Protein AF-A0A973FYK4-F1 (afdb_monomer_lite)

Sequence (70 aa):
LAADYIEQGIISGGMIPKVLSAFKTLDCGVGKVHLIDGKATHSLLLEIFTHEGVGTQFIAEEESGQTINN

pLDDT: mean 87.96, std 13.22, range [48.25, 96.88]

Radius of gyration: 15.29 Å; chains: 1; bounding box: 38×41×30 Å

Secondary structure (DSSP, 8-state):
-HHHHHHTTSS-TTHHHHHHHHHHHHHTT-SEEEEE-TTSTTHHHHHHH-SS-SEEEEEPPP--------

Structure (mmCIF, N/CA/C/O backbone):
data_AF-A0A973FYK4-F1
#
_entry.id   AF-A0A973FYK4-F1
#
loop_
_atom_site.group_PDB
_atom_site.id
_atom_site.type_symbol
_atom_site.label_atom_id
_atom_site.label_alt_id
_atom_site.label_comp_id
_atom_site.label_asym_id
_atom_site.label_entity_id
_atom_site.label_seq_id
_atom_site.pdbx_PDB_ins_code
_atom_site.Cartn_x
_atom_site.Cartn_y
_atom_site.Cartn_z
_atom_site.occupancy
_atom_site.B_iso_or_equiv
_atom_site.auth_seq_id
_atom_site.auth_comp_id
_atom_site.auth_asym_id
_atom_site.auth_atom_id
_atom_site.pdbx_PDB_model_num
ATOM 1 N N . LEU A 1 1 ? -15.774 0.725 -2.029 1.00 76.88 1 LEU A N 1
ATOM 2 C CA . LEU A 1 1 ? -14.626 0.965 -2.939 1.00 76.88 1 LEU A CA 1
ATOM 3 C C . LEU A 1 1 ? -13.644 -0.206 -2.982 1.00 76.88 1 LEU A C 1
ATOM 5 O O . LEU A 1 1 ? -13.630 -0.914 -3.977 1.00 76.88 1 LEU A O 1
ATOM 9 N N . ALA A 1 2 ? -12.831 -0.464 -1.946 1.00 83.06 2 ALA A N 1
ATOM 10 C CA . ALA A 1 2 ? -11.864 -1.574 -2.013 1.00 83.06 2 ALA A CA 1
ATOM 11 C C . ALA A 1 2 ? -12.522 -2.966 -2.017 1.00 83.06 2 ALA A C 1
ATOM 13 O O . ALA A 1 2 ? -12.046 -3.853 -2.719 1.00 83.06 2 ALA A O 1
ATOM 14 N N . ALA A 1 3 ? -13.626 -3.144 -1.281 1.00 86.44 3 ALA A N 1
ATOM 15 C CA . ALA A 1 3 ? -14.449 -4.354 -1.357 1.00 86.44 3 ALA A CA 1
ATOM 16 C C . ALA A 1 3 ? -14.988 -4.565 -2.782 1.00 86.44 3 ALA A C 1
ATOM 18 O O . ALA A 1 3 ? -14.779 -5.625 -3.359 1.00 86.44 3 ALA A O 1
ATOM 19 N N . ASP A 1 4 ? -15.542 -3.516 -3.393 1.00 94.44 4 ASP A N 1
ATOM 20 C CA . ASP A 1 4 ? -16.039 -3.543 -4.774 1.00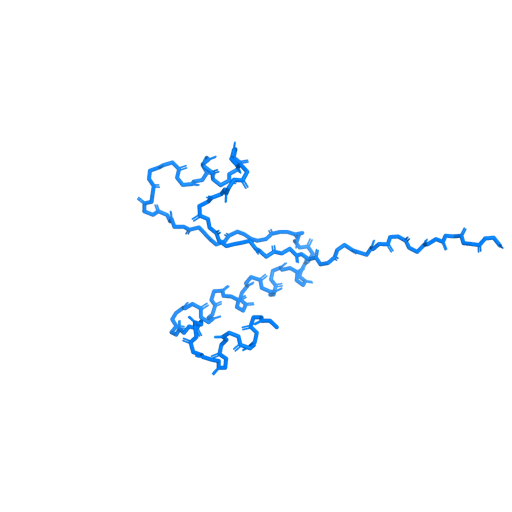 94.44 4 ASP A CA 1
ATOM 21 C C . ASP A 1 4 ? -14.939 -3.944 -5.774 1.00 94.44 4 ASP A C 1
ATOM 23 O O . ASP A 1 4 ? -15.185 -4.720 -6.690 1.00 94.44 4 ASP A O 1
ATOM 27 N N . TYR A 1 5 ? -13.697 -3.478 -5.591 1.00 94.81 5 TYR A N 1
ATOM 28 C CA . TYR A 1 5 ? -12.563 -3.882 -6.436 1.00 94.81 5 TYR A CA 1
ATOM 29 C C . TYR A 1 5 ? -12.124 -5.337 -6.219 1.00 94.81 5 TYR A C 1
ATOM 31 O O . T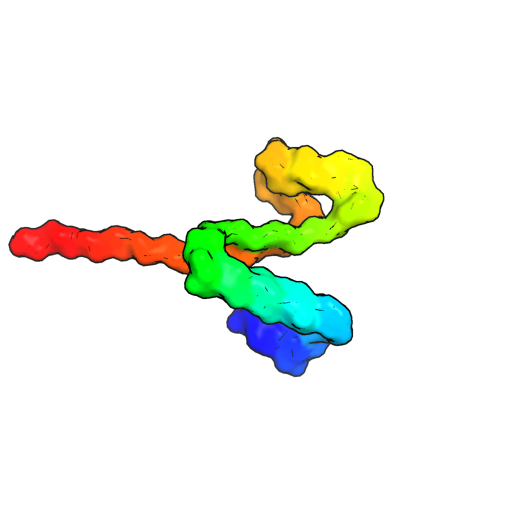YR A 1 5 ? -11.589 -5.949 -7.146 1.00 94.81 5 TYR A O 1
ATOM 39 N N . ILE A 1 6 ? -12.345 -5.906 -5.032 1.00 94.06 6 ILE A N 1
ATOM 40 C CA . ILE A 1 6 ? -12.148 -7.342 -4.783 1.00 94.06 6 ILE A CA 1
ATOM 41 C C . ILE A 1 6 ? -13.256 -8.140 -5.479 1.00 94.06 6 ILE A C 1
ATOM 43 O O . ILE A 1 6 ? -12.962 -9.109 -6.175 1.00 94.06 6 ILE A O 1
ATOM 47 N N . GLU A 1 7 ? -14.513 -7.711 -5.352 1.00 95.31 7 GLU A N 1
ATOM 48 C CA . GLU A 1 7 ? -15.667 -8.354 -5.995 1.00 95.31 7 GLU A CA 1
ATOM 49 C C . GLU A 1 7 ? -15.571 -8.326 -7.526 1.00 95.31 7 GLU A C 1
ATOM 51 O O . GLU A 1 7 ? -15.860 -9.321 -8.188 1.00 95.31 7 GLU A O 1
ATOM 56 N N . GLN A 1 8 ? -15.090 -7.219 -8.096 1.00 96.88 8 GLN A N 1
ATOM 57 C CA . GLN A 1 8 ? -14.829 -7.076 -9.533 1.00 96.88 8 GLN A CA 1
ATOM 58 C C . GLN A 1 8 ? -13.580 -7.846 -10.004 1.00 96.88 8 GLN A C 1
ATOM 60 O O . GLN A 1 8 ? -13.302 -7.888 -11.202 1.00 96.88 8 GLN A O 1
ATOM 65 N N . GLY A 1 9 ? -12.802 -8.436 -9.090 1.00 94.31 9 GLY A N 1
ATOM 66 C CA . GLY A 1 9 ? -11.57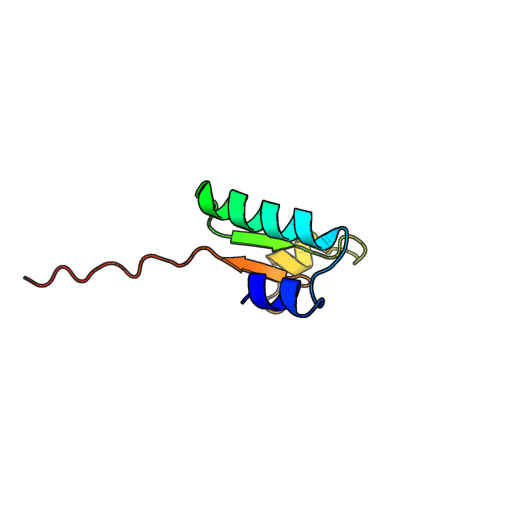8 -9.180 -9.401 1.00 94.31 9 GLY A CA 1
ATOM 67 C C . GLY A 1 9 ? -10.359 -8.318 -9.753 1.00 94.31 9 GLY A C 1
ATOM 68 O O . GLY A 1 9 ? -9.312 -8.867 -10.100 1.00 94.31 9 GLY A O 1
ATOM 69 N N . ILE A 1 10 ? -10.458 -6.989 -9.636 1.00 96.12 10 ILE A N 1
ATOM 70 C CA . ILE A 1 10 ? -9.350 -6.041 -9.852 1.00 96.12 10 ILE A CA 1
ATOM 71 C C . ILE A 1 10 ? -8.263 -6.261 -8.793 1.00 96.12 10 ILE A C 1
ATOM 73 O O . ILE A 1 1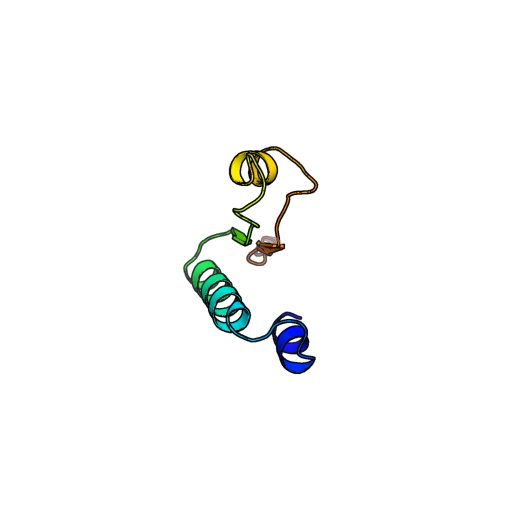0 ? -7.077 -6.349 -9.109 1.00 96.12 10 ILE A O 1
ATOM 77 N N . ILE A 1 11 ? -8.670 -6.399 -7.528 1.00 96.38 11 ILE A N 1
ATOM 78 C CA . ILE A 1 11 ? -7.792 -6.802 -6.427 1.00 96.38 11 ILE A CA 1
ATOM 79 C C . ILE A 1 11 ? -7.934 -8.311 -6.249 1.00 96.38 11 ILE A C 1
ATOM 81 O O . ILE A 1 11 ? -8.974 -8.804 -5.822 1.00 96.38 11 ILE A O 1
ATOM 85 N N . SER A 1 12 ? -6.872 -9.055 -6.548 1.00 96.56 12 SER A N 1
ATOM 86 C CA . SER A 1 12 ? -6.907 -10.518 -6.531 1.00 96.56 12 SER A CA 1
ATOM 87 C C . SER A 1 12 ? -5.623 -11.148 -5.983 1.00 96.56 12 SER A C 1
ATOM 89 O O . SER A 1 12 ? -4.600 -10.489 -5.761 1.00 96.56 12 SER A O 1
ATOM 91 N N . GLY A 1 13 ? -5.694 -12.453 -5.697 1.00 96.88 13 GLY A N 1
ATOM 92 C CA . GLY A 1 13 ? -4.564 -13.256 -5.231 1.00 96.88 13 GLY A CA 1
ATOM 93 C C . GLY A 1 13 ? -3.904 -12.696 -3.968 1.00 96.88 13 GLY A C 1
ATOM 94 O O . GLY A 1 13 ? -4.572 -12.326 -3.004 1.00 96.88 13 GLY A O 1
ATOM 95 N N . GLY A 1 14 ? -2.572 -12.608 -3.983 1.00 96.69 14 GLY A N 1
ATOM 96 C CA . GLY A 1 14 ? -1.783 -12.107 -2.854 1.00 96.69 14 GLY A CA 1
ATOM 97 C C . GLY A 1 14 ? -1.985 -10.621 -2.533 1.00 96.69 14 GLY A C 1
ATOM 98 O O . GLY A 1 14 ? -1.468 -10.162 -1.515 1.00 96.69 14 GLY A O 1
ATOM 99 N N . MET A 1 15 ? -2.722 -9.867 -3.358 1.00 95.94 15 MET A N 1
ATOM 100 C CA . MET A 1 15 ? -3.051 -8.472 -3.060 1.00 95.94 15 MET A CA 1
ATOM 101 C C . MET A 1 15 ? -4.186 -8.352 -2.038 1.00 95.94 15 MET A C 1
ATOM 103 O O . MET A 1 15 ? -4.154 -7.448 -1.208 1.00 95.94 15 MET A O 1
ATOM 107 N N . ILE A 1 16 ? -5.127 -9.303 -2.016 1.00 96.31 16 ILE A N 1
ATOM 108 C CA . ILE A 1 16 ? -6.228 -9.335 -1.040 1.00 96.31 16 ILE A CA 1
ATOM 109 C C . ILE A 1 16 ? -5.701 -9.248 0.407 1.00 96.31 16 ILE A C 1
ATOM 111 O O . ILE A 1 16 ? -6.079 -8.313 1.114 1.00 96.31 16 ILE A O 1
ATOM 115 N N . PRO A 1 17 ? -4.781 -10.122 0.873 1.00 96.88 17 PRO A N 1
ATOM 116 C CA . PRO A 1 17 ? -4.279 -10.030 2.245 1.00 96.88 17 PRO A CA 1
ATOM 117 C C . PRO A 1 17 ? -3.455 -8.760 2.518 1.00 96.88 17 PRO A C 1
ATOM 119 O O . PRO A 1 17 ? -3.405 -8.314 3.662 1.00 96.88 17 PRO A O 1
ATOM 122 N N . LYS A 1 18 ? -2.832 -8.142 1.501 1.00 96.12 18 LYS A N 1
ATOM 123 C CA . LYS A 1 18 ? -2.097 -6.872 1.661 1.00 96.12 18 LYS A CA 1
ATOM 124 C C . LYS A 1 18 ? -3.047 -5.709 1.920 1.00 96.12 18 LYS A C 1
ATOM 126 O O . LYS A 1 18 ? -2.815 -4.923 2.832 1.00 96.12 18 LYS A O 1
ATOM 131 N N . VAL A 1 19 ? -4.130 -5.646 1.152 1.00 95.56 19 VAL A N 1
ATOM 132 C CA . VAL A 1 19 ? -5.171 -4.624 1.288 1.00 95.56 19 VAL A CA 1
ATOM 133 C C . VAL A 1 19 ? -5.904 -4.773 2.622 1.00 95.56 19 VAL A C 1
ATOM 135 O O . VAL A 1 19 ? -6.050 -3.797 3.349 1.00 95.56 19 VAL A O 1
ATOM 138 N N . LEU A 1 20 ? -6.280 -5.997 3.007 1.00 95.06 20 LEU A N 1
ATOM 139 C CA . LEU A 1 20 ? -6.902 -6.252 4.313 1.00 95.06 20 LEU A CA 1
ATOM 140 C C . LEU A 1 20 ? -5.979 -5.875 5.481 1.00 95.06 20 LEU A C 1
ATOM 142 O O . LEU A 1 20 ? -6.436 -5.303 6.470 1.00 95.06 20 LEU A O 1
ATOM 146 N N . SER A 1 21 ? -4.677 -6.159 5.366 1.00 96.69 21 SER A N 1
ATOM 147 C CA . SER A 1 21 ? -3.701 -5.724 6.368 1.00 96.69 21 SER A CA 1
ATOM 148 C C . SER A 1 21 ? -3.607 -4.202 6.448 1.00 96.69 21 SER A C 1
ATOM 150 O O . SER A 1 21 ? -3.510 -3.683 7.554 1.00 96.69 21 SER A O 1
ATOM 152 N N . ALA A 1 22 ? -3.645 -3.492 5.315 1.00 95.75 22 ALA A N 1
ATOM 153 C CA . ALA A 1 22 ? -3.615 -2.032 5.296 1.00 95.75 22 ALA A CA 1
ATOM 154 C C . ALA A 1 22 ? -4.816 -1.441 6.048 1.00 95.75 22 ALA A C 1
ATOM 156 O O . ALA A 1 22 ? -4.614 -0.604 6.921 1.00 95.75 22 ALA A O 1
ATOM 157 N N . PHE A 1 23 ? -6.033 -1.938 5.796 1.00 94.44 23 PHE A N 1
ATOM 158 C CA . PHE A 1 23 ? -7.229 -1.509 6.533 1.00 94.44 23 PHE A CA 1
ATOM 159 C C . PHE A 1 23 ? -7.111 -1.761 8.032 1.00 94.44 23 PHE A C 1
ATOM 161 O O . PHE A 1 23 ? -7.276 -0.837 8.818 1.00 94.44 23 PHE A O 1
ATOM 168 N N . LYS A 1 24 ? -6.701 -2.969 8.432 1.00 95.69 24 LYS A N 1
ATOM 169 C CA . LYS A 1 24 ? -6.492 -3.281 9.851 1.00 95.69 24 LYS A CA 1
ATOM 170 C C . LYS A 1 24 ? -5.466 -2.349 10.506 1.00 95.69 24 LYS A C 1
ATOM 172 O O . LYS A 1 24 ? -5.607 -1.996 11.670 1.00 95.69 24 LYS A O 1
ATOM 177 N N . THR A 1 25 ? -4.413 -1.972 9.784 1.00 96.50 25 THR A N 1
ATOM 178 C CA . THR A 1 25 ? -3.407 -1.027 10.281 1.00 96.50 25 THR A CA 1
ATOM 179 C C . THR A 1 25 ? -3.989 0.374 10.473 1.00 96.50 25 THR A C 1
ATOM 181 O O . THR A 1 25 ? -3.680 1.002 11.486 1.00 96.50 25 THR A O 1
ATOM 184 N N . LEU A 1 26 ? -4.854 0.835 9.564 1.00 94.69 26 LEU A N 1
ATOM 185 C CA . LEU A 1 26 ? -5.592 2.091 9.736 1.00 94.69 26 LEU A CA 1
ATOM 186 C C . LEU A 1 26 ? -6.515 2.028 10.964 1.00 94.69 26 LEU A C 1
ATOM 188 O O . LEU A 1 26 ? -6.471 2.930 11.796 1.00 94.69 26 LEU A O 1
ATOM 192 N N . ASP A 1 27 ? -7.248 0.924 11.147 1.00 93.88 27 ASP A N 1
ATOM 193 C CA . ASP A 1 27 ? -8.127 0.701 12.310 1.00 93.88 27 ASP A CA 1
ATOM 194 C C . ASP A 1 27 ? -7.359 0.708 13.646 1.00 93.88 27 ASP A C 1
ATOM 196 O O . ASP A 1 27 ? -7.912 1.019 14.699 1.00 93.88 27 ASP A O 1
ATOM 200 N N . CYS A 1 28 ? -6.062 0.382 13.623 1.00 95.94 28 CYS A N 1
ATOM 201 C CA . CYS A 1 28 ? -5.173 0.470 14.783 1.00 95.94 28 CYS A CA 1
ATOM 202 C C . CYS A 1 28 ? -4.641 1.892 15.059 1.00 95.94 28 CYS A C 1
ATOM 204 O O . CYS A 1 28 ? -3.783 2.054 15.928 1.00 95.94 28 CYS A O 1
ATOM 206 N N . GLY A 1 29 ? -5.122 2.913 14.345 1.00 93.81 29 GLY A N 1
ATOM 207 C CA . GLY A 1 29 ? -4.780 4.320 14.571 1.00 93.81 29 GLY A CA 1
ATOM 208 C C . GLY A 1 29 ? -3.614 4.845 13.731 1.00 93.81 29 GLY A C 1
ATOM 209 O O . GLY A 1 29 ? -3.129 5.950 13.974 1.00 93.81 29 GLY A O 1
ATOM 210 N N . VAL A 1 30 ? -3.139 4.086 12.738 1.00 96.12 30 VAL A N 1
ATOM 211 C CA . VAL A 1 30 ? -2.179 4.612 11.759 1.00 96.12 30 VAL A CA 1
ATOM 212 C C . VAL A 1 30 ? -2.929 5.491 10.763 1.00 96.12 30 VAL A C 1
ATOM 214 O O . VAL A 1 30 ? -3.881 5.046 10.141 1.00 96.12 30 VAL A O 1
ATOM 217 N N . GLY A 1 31 ? -2.487 6.733 10.561 1.00 94.38 31 GLY A N 1
ATOM 218 C CA . GLY A 1 31 ? -3.214 7.657 9.682 1.00 94.38 31 GLY A CA 1
ATOM 219 C C . GLY A 1 31 ? -3.157 7.297 8.192 1.00 94.38 31 GLY A C 1
ATOM 220 O O . GLY A 1 31 ? -4.093 7.593 7.450 1.00 94.38 31 GLY A O 1
ATOM 221 N N . LYS A 1 32 ? -2.052 6.695 7.729 1.00 94.19 32 LYS A N 1
ATOM 222 C CA . LYS A 1 32 ? -1.790 6.423 6.306 1.00 94.19 32 LYS A CA 1
ATOM 223 C C . LYS A 1 32 ? -0.994 5.134 6.117 1.00 94.19 32 LYS A C 1
ATOM 225 O O . LYS A 1 32 ? -0.021 4.897 6.831 1.00 94.19 32 LYS A O 1
ATOM 230 N N . VAL A 1 33 ? -1.358 4.341 5.112 1.00 96.00 33 VAL A N 1
ATOM 231 C CA . VAL A 1 33 ? -0.607 3.161 4.660 1.00 96.00 33 VAL A CA 1
ATOM 232 C C . VAL A 1 33 ? -0.297 3.301 3.175 1.00 96.00 33 VAL A C 1
ATOM 234 O O . VAL A 1 33 ? -1.174 3.633 2.382 1.00 96.00 33 VAL A O 1
ATOM 237 N N . HIS A 1 34 ? 0.947 3.017 2.798 1.00 95.38 34 HIS A N 1
ATOM 238 C CA . HIS A 1 34 ? 1.426 3.105 1.421 1.00 95.38 34 HIS A CA 1
ATOM 239 C C . HIS A 1 34 ? 1.849 1.713 0.940 1.00 95.38 34 HIS A C 1
ATOM 241 O O . HIS A 1 34 ? 2.735 1.086 1.525 1.00 95.38 34 HIS A O 1
ATOM 247 N N . LEU A 1 35 ? 1.211 1.213 -0.120 1.00 94.94 35 LEU A N 1
ATOM 248 C CA . LEU A 1 35 ? 1.630 0.002 -0.826 1.00 94.94 35 LEU A CA 1
ATOM 249 C C . LEU A 1 35 ? 2.409 0.409 -2.079 1.00 94.94 35 LEU A C 1
ATOM 251 O O . LEU A 1 35 ? 1.815 0.862 -3.053 1.00 94.94 35 LEU A O 1
ATOM 255 N N . ILE A 1 36 ? 3.730 0.231 -2.050 1.00 94.81 36 ILE A N 1
ATOM 256 C CA . ILE A 1 36 ? 4.647 0.676 -3.112 1.00 94.81 36 ILE A CA 1
ATOM 257 C C . ILE A 1 36 ? 5.249 -0.493 -3.895 1.00 94.81 36 ILE A C 1
ATOM 259 O O . ILE A 1 36 ? 5.412 -1.596 -3.362 1.00 94.81 36 ILE A O 1
ATOM 263 N N . ASP A 1 37 ? 5.656 -0.237 -5.141 1.00 91.25 37 ASP A N 1
ATOM 264 C CA . ASP A 1 37 ? 6.507 -1.166 -5.885 1.00 91.25 37 ASP A CA 1
ATOM 265 C C . ASP A 1 37 ? 7.974 -1.029 -5.450 1.00 91.25 37 ASP A C 1
ATOM 267 O O . ASP A 1 37 ? 8.701 -0.118 -5.848 1.00 91.25 37 ASP A O 1
ATOM 271 N N . GLY A 1 38 ? 8.432 -1.985 -4.640 1.00 91.69 38 GLY A N 1
ATOM 272 C CA . GLY A 1 38 ? 9.810 -2.031 -4.153 1.00 91.69 38 GLY A CA 1
ATOM 273 C C . GLY A 1 38 ? 10.868 -2.291 -5.232 1.00 91.69 38 GLY A C 1
ATOM 274 O O . GLY A 1 38 ? 12.052 -2.136 -4.943 1.00 91.69 38 GLY A O 1
ATOM 275 N N . LYS A 1 39 ? 10.487 -2.683 -6.457 1.00 91.75 39 LYS A N 1
ATOM 276 C CA . LYS A 1 39 ? 11.440 -2.915 -7.557 1.00 91.75 39 LYS A CA 1
ATOM 277 C C . LYS A 1 39 ? 11.936 -1.620 -8.192 1.00 91.75 39 LYS A C 1
ATOM 279 O O . LYS A 1 39 ? 12.994 -1.630 -8.819 1.00 91.75 39 LYS A O 1
ATOM 284 N N . ALA A 1 40 ? 11.192 -0.525 -8.048 1.00 89.19 40 ALA A N 1
ATOM 285 C CA . ALA A 1 40 ? 11.610 0.770 -8.558 1.00 89.19 40 ALA A CA 1
ATOM 286 C C . ALA A 1 40 ? 12.816 1.302 -7.766 1.00 89.19 40 ALA A C 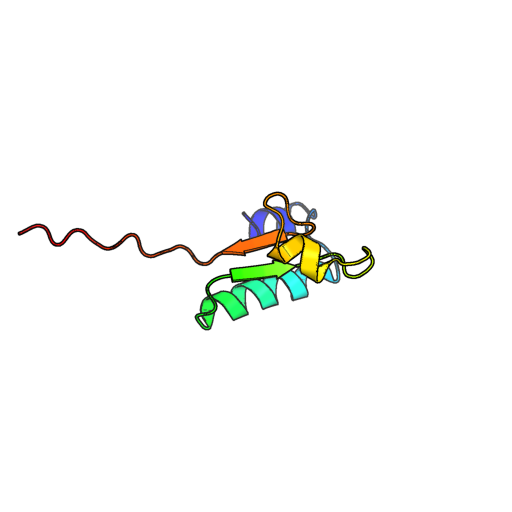1
ATOM 288 O O . ALA A 1 40 ? 12.834 1.295 -6.530 1.00 89.19 40 ALA A O 1
ATOM 289 N N . THR A 1 41 ? 13.830 1.792 -8.483 1.00 94.25 41 THR A N 1
ATOM 290 C CA . THR A 1 41 ? 14.998 2.430 -7.869 1.00 94.25 41 THR A CA 1
ATOM 291 C C . THR A 1 41 ? 14.548 3.644 -7.063 1.00 94.25 41 THR A C 1
ATOM 293 O O . THR A 1 41 ? 13.818 4.491 -7.568 1.00 94.25 41 THR A O 1
ATOM 296 N N . HIS A 1 42 ? 14.988 3.728 -5.806 1.00 93.81 42 HIS A N 1
ATOM 297 C CA . HIS A 1 42 ? 14.584 4.779 -4.864 1.00 93.81 42 HIS A CA 1
ATOM 298 C C . HIS A 1 42 ? 13.075 4.826 -4.549 1.00 93.81 42 HIS A C 1
ATOM 300 O O . HIS A 1 42 ? 12.594 5.872 -4.124 1.00 93.81 42 HIS A O 1
ATOM 306 N N . SER A 1 43 ? 12.345 3.711 -4.682 1.00 93.62 43 SER A N 1
ATOM 307 C CA . SER A 1 43 ? 10.895 3.609 -4.419 1.00 93.62 43 SER A CA 1
ATOM 308 C C . SER A 1 43 ? 10.425 4.311 -3.138 1.00 93.62 43 SER A C 1
ATOM 310 O O . SER A 1 43 ? 9.460 5.066 -3.173 1.00 93.62 43 SER A O 1
ATOM 312 N N . LEU A 1 44 ? 11.145 4.144 -2.024 1.00 93.69 44 LEU A N 1
ATOM 313 C CA . LEU A 1 44 ? 10.837 4.828 -0.761 1.00 93.69 44 LEU A CA 1
ATOM 314 C C . LEU A 1 44 ? 10.959 6.354 -0.851 1.00 93.69 44 LEU A C 1
ATOM 316 O O . LEU A 1 44 ? 10.107 7.072 -0.340 1.00 93.69 44 LEU A O 1
ATOM 320 N N . LEU A 1 45 ? 12.027 6.855 -1.476 1.00 94.88 45 LEU A N 1
ATOM 321 C CA . LEU A 1 45 ? 12.246 8.296 -1.598 1.00 94.88 45 LEU A CA 1
ATOM 322 C C . LEU A 1 45 ? 11.223 8.915 -2.548 1.00 94.88 45 LEU A C 1
ATOM 324 O O . LEU A 1 45 ? 10.725 9.998 -2.269 1.00 94.88 45 LEU A O 1
ATOM 328 N N . LEU A 1 46 ? 10.891 8.220 -3.637 1.00 93.25 46 LEU A N 1
ATOM 329 C CA . LEU A 1 46 ? 9.863 8.669 -4.569 1.00 93.25 46 LEU A CA 1
ATOM 330 C C . LEU A 1 46 ? 8.508 8.776 -3.869 1.00 93.25 46 LEU A C 1
ATOM 332 O O . LEU A 1 46 ? 7.874 9.820 -3.955 1.00 93.25 46 LEU A O 1
ATOM 336 N N . GLU A 1 47 ? 8.103 7.760 -3.107 1.00 93.88 47 GLU A N 1
ATOM 337 C CA . GLU A 1 47 ? 6.831 7.792 -2.378 1.00 93.88 47 GLU A CA 1
ATOM 338 C C . GLU A 1 47 ? 6.760 8.919 -1.336 1.00 93.88 47 GLU A C 1
ATOM 340 O O . GLU A 1 47 ? 5.715 9.534 -1.157 1.00 93.88 47 GLU A O 1
ATOM 345 N N . ILE A 1 48 ? 7.864 9.206 -0.640 1.00 93.25 48 ILE A N 1
ATOM 346 C CA . ILE A 1 48 ? 7.880 10.206 0.438 1.00 93.25 48 ILE A CA 1
ATOM 347 C C . ILE A 1 48 ? 8.006 11.635 -0.103 1.00 93.25 48 ILE A C 1
ATOM 349 O O . ILE A 1 48 ? 7.403 12.557 0.444 1.00 93.25 48 ILE A O 1
ATOM 353 N N . PHE A 1 49 ? 8.825 11.839 -1.137 1.00 93.94 49 PHE A N 1
ATOM 354 C CA . PHE A 1 49 ? 9.251 13.171 -1.577 1.00 93.94 49 PHE A CA 1
ATOM 355 C C . PHE A 1 49 ? 8.629 13.623 -2.902 1.00 93.94 49 PHE A C 1
ATOM 357 O O . PHE A 1 49 ? 8.991 14.689 -3.401 1.00 93.94 49 PHE A O 1
ATOM 364 N N . THR A 1 50 ? 7.700 12.857 -3.479 1.00 89.69 50 THR A N 1
ATOM 365 C CA . THR A 1 50 ? 6.968 13.266 -4.687 1.00 89.69 50 THR A CA 1
ATOM 366 C C . THR A 1 50 ? 5.462 13.270 -4.449 1.00 89.69 50 THR A C 1
ATOM 368 O O . THR A 1 50 ? 4.943 12.484 -3.665 1.00 89.69 50 THR A O 1
ATOM 371 N N . HIS A 1 51 ? 4.751 14.175 -5.126 1.00 80.94 51 HIS A N 1
ATOM 372 C CA . HIS A 1 51 ? 3.292 14.269 -5.018 1.00 80.94 51 HIS A CA 1
ATOM 373 C C . HIS A 1 51 ? 2.557 13.169 -5.786 1.00 80.94 51 HIS A C 1
ATOM 375 O O . HIS A 1 51 ? 1.461 12.794 -5.383 1.00 80.94 51 HIS A O 1
ATOM 381 N N . GLU A 1 52 ? 3.135 12.677 -6.884 1.00 78.88 52 GLU A N 1
ATOM 382 C CA . GLU A 1 52 ? 2.533 11.593 -7.666 1.00 78.88 52 GLU A CA 1
ATOM 383 C C . GLU A 1 52 ? 2.636 10.246 -6.938 1.00 78.88 52 GLU A C 1
ATOM 385 O O . GLU A 1 52 ? 1.732 9.422 -7.062 1.00 78.88 52 GLU A O 1
ATOM 390 N N . GLY A 1 53 ? 3.700 10.038 -6.150 1.00 76.06 53 GLY A N 1
ATOM 391 C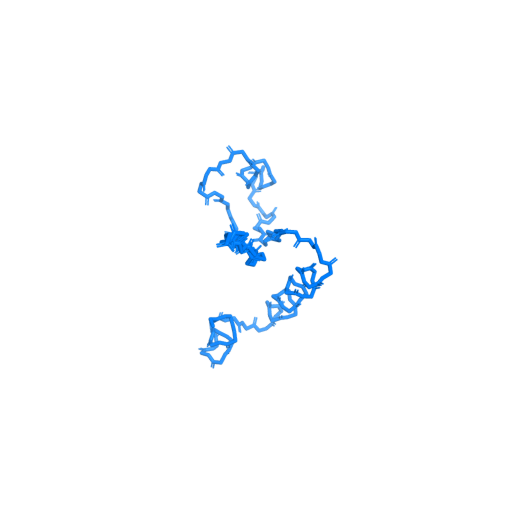 CA . GLY A 1 53 ? 3.990 8.746 -5.535 1.00 76.06 53 GLY A CA 1
ATOM 392 C C . GLY A 1 53 ? 4.273 7.656 -6.577 1.00 76.06 53 GLY A C 1
ATOM 393 O O . GLY A 1 53 ? 4.221 7.870 -7.787 1.00 76.06 53 GLY A O 1
ATOM 394 N N . VAL A 1 54 ? 4.613 6.457 -6.110 1.00 83.69 54 VAL A N 1
ATOM 395 C CA . VAL A 1 54 ? 4.819 5.266 -6.960 1.00 83.69 54 VAL A CA 1
ATOM 396 C C . VAL A 1 54 ? 3.926 4.096 -6.543 1.00 83.69 54 VAL A C 1
ATOM 398 O O . VAL A 1 54 ? 4.098 2.974 -7.023 1.00 83.69 54 VAL A O 1
ATOM 401 N N . GLY A 1 55 ? 2.991 4.333 -5.622 1.00 87.25 55 GLY A N 1
ATOM 402 C CA . GLY A 1 55 ? 2.174 3.302 -5.000 1.00 87.25 55 GLY A CA 1
ATOM 403 C C . GLY A 1 55 ? 0.690 3.633 -4.899 1.00 87.25 55 GLY A C 1
ATOM 404 O O . GLY A 1 55 ? 0.167 4.574 -5.486 1.00 87.25 55 GLY A O 1
ATOM 405 N N . THR A 1 56 ? -0.006 2.793 -4.139 1.00 93.25 56 THR A N 1
ATOM 406 C CA . THR A 1 56 ? -1.393 3.010 -3.726 1.00 93.25 56 THR A CA 1
ATOM 407 C C . THR A 1 56 ? -1.421 3.432 -2.267 1.00 93.25 56 THR A C 1
ATOM 409 O O . THR A 1 56 ? -0.845 2.757 -1.408 1.00 93.25 56 THR A O 1
ATOM 412 N N . GLN A 1 57 ? -2.130 4.519 -1.985 1.00 93.38 57 GLN A N 1
ATOM 413 C CA . GLN A 1 57 ? -2.271 5.065 -0.645 1.00 93.38 57 GLN A CA 1
ATOM 414 C C . GLN A 1 57 ? -3.650 4.749 -0.056 1.00 93.38 57 GLN A C 1
ATOM 416 O O . GLN A 1 57 ? -4.675 4.911 -0.714 1.00 93.38 57 GLN A O 1
ATOM 421 N N . PHE A 1 58 ? -3.659 4.346 1.212 1.00 93.69 58 PHE A N 1
ATOM 422 C CA . PHE A 1 58 ? -4.848 4.196 2.043 1.00 93.69 58 PHE A CA 1
ATOM 423 C C . PHE A 1 58 ? -4.764 5.222 3.170 1.00 93.69 58 PHE A C 1
ATOM 425 O O . PHE A 1 58 ? -3.723 5.339 3.819 1.00 93.69 58 PHE A O 1
ATOM 432 N N . ILE A 1 59 ? -5.835 5.977 3.387 1.00 93.56 59 ILE A N 1
ATOM 433 C CA . ILE A 1 59 ? -5.885 7.070 4.361 1.00 93.56 59 ILE A CA 1
ATOM 434 C C . ILE A 1 59 ? -7.098 6.819 5.252 1.00 93.56 59 ILE A C 1
ATOM 436 O O . ILE A 1 59 ? -8.169 6.498 4.736 1.00 93.56 59 ILE A O 1
ATOM 440 N N . ALA A 1 60 ? -6.921 6.919 6.569 1.00 90.62 60 ALA A N 1
ATOM 441 C CA . ALA A 1 60 ? -8.052 6.934 7.489 1.00 90.62 60 ALA A CA 1
ATOM 442 C C . ALA A 1 60 ? -8.858 8.220 7.255 1.00 90.62 60 ALA A C 1
ATOM 444 O O . ALA A 1 60 ? -8.267 9.285 7.078 1.00 90.62 60 ALA A O 1
ATOM 445 N N . GLU A 1 61 ? -10.187 8.135 7.230 1.00 82.56 61 GLU A N 1
ATOM 446 C CA . GLU A 1 61 ? -11.012 9.342 7.159 1.00 82.56 61 GLU A CA 1
ATOM 447 C C . GLU A 1 61 ? -10.679 10.235 8.359 1.00 82.56 61 GLU A C 1
ATOM 449 O O . GLU A 1 61 ? -10.711 9.792 9.508 1.00 82.56 61 GLU A O 1
ATOM 454 N N . GLU A 1 62 ? -10.297 11.485 8.099 1.00 69.56 62 GLU A N 1
ATOM 455 C CA . GLU A 1 62 ? -10.159 12.458 9.174 1.00 69.56 62 GLU A CA 1
ATOM 456 C C . GLU A 1 62 ? -11.566 12.743 9.709 1.00 69.56 62 GLU A C 1
ATOM 458 O O . GLU A 1 62 ? -12.452 13.124 8.941 1.00 69.56 62 GLU A O 1
ATOM 463 N N . GLU A 1 63 ? -11.785 12.577 11.019 1.00 58.09 63 GLU A N 1
ATOM 464 C CA . GLU A 1 63 ? -12.943 13.183 11.673 1.00 58.09 63 GLU A CA 1
ATOM 465 C C . GLU A 1 63 ? -12.838 14.691 11.440 1.00 58.09 63 GLU A C 1
ATOM 467 O O . GLU A 1 63 ? -12.077 15.398 12.105 1.00 58.09 63 GLU A O 1
ATOM 472 N N . SER A 1 64 ? -13.583 15.193 10.454 1.00 51.50 64 SER A N 1
ATOM 473 C CA . SER A 1 64 ? -13.815 16.617 10.280 1.00 51.50 64 SER A CA 1
ATOM 474 C C . SER A 1 64 ? -14.377 17.119 11.602 1.00 51.50 64 SER A C 1
ATOM 476 O O . SER A 1 64 ? -15.519 16.794 11.936 1.00 51.50 64 SER A O 1
ATOM 478 N N . GLY A 1 65 ? -13.544 17.826 12.372 1.00 51.94 65 GLY A N 1
ATOM 479 C CA . GLY A 1 65 ? -13.875 18.294 13.709 1.00 51.94 65 GLY A CA 1
ATOM 480 C C . GLY A 1 65 ? -15.290 18.849 13.731 1.00 51.94 65 GLY A C 1
ATOM 481 O O . GLY A 1 65 ? -15.600 19.808 13.020 1.00 51.94 65 GLY A O 1
ATOM 482 N N . GLN A 1 66 ? -16.159 18.202 14.510 1.00 48.25 66 GLN A N 1
ATOM 483 C CA . GLN A 1 66 ? -17.495 18.707 14.769 1.00 48.25 66 GLN A CA 1
ATOM 484 C C . GLN A 1 66 ? -17.364 20.156 15.218 1.00 48.25 66 GLN A C 1
ATOM 486 O O . GLN A 1 66 ? -16.687 20.477 16.196 1.00 48.25 66 GLN A O 1
ATOM 491 N N . THR A 1 67 ? -18.012 21.034 14.461 1.00 50.38 67 THR A N 1
ATOM 492 C CA . THR A 1 67 ? -18.254 22.409 14.847 1.00 50.38 67 THR A CA 1
ATOM 493 C C . THR A 1 67 ? -18.847 22.403 16.253 1.00 50.38 67 THR A C 1
ATOM 495 O O . THR A 1 67 ? -19.958 21.911 16.455 1.00 50.38 67 THR A O 1
ATOM 498 N N . ILE A 1 68 ? -18.114 22.951 17.223 1.00 65.31 68 ILE A N 1
ATOM 499 C CA . ILE A 1 68 ? -18.697 23.424 18.477 1.00 65.31 68 ILE A CA 1
ATOM 500 C C . ILE A 1 68 ? -19.641 24.583 18.129 1.00 65.31 68 ILE A C 1
ATOM 502 O O . ILE A 1 68 ? -19.268 25.751 18.157 1.00 65.31 68 ILE A O 1
ATOM 506 N N . ASN A 1 69 ? -20.857 24.255 17.699 1.00 57.81 69 ASN A N 1
ATOM 507 C CA . ASN A 1 69 ? -21.927 25.231 17.578 1.00 57.81 69 ASN A CA 1
ATOM 508 C C . ASN A 1 69 ? -22.447 25.516 18.989 1.00 57.81 69 ASN A C 1
ATOM 510 O O . ASN A 1 69 ? -22.950 24.617 19.661 1.00 57.81 69 ASN A O 1
ATOM 514 N N . ASN A 1 70 ? -22.233 26.765 19.402 1.00 54.78 70 ASN A N 1
ATOM 515 C CA . ASN A 1 70 ? -22.706 27.408 20.625 1.00 54.78 70 ASN A CA 1
ATOM 516 C C . ASN A 1 70 ? -24.223 27.295 20.819 1.00 54.78 70 ASN A C 1
ATOM 518 O O . ASN A 1 70 ? -24.947 27.761 19.908 1.00 54.78 70 ASN A O 1
#

Foldseek 3Di:
DVVVCVVVVVQDDPSVVVVVVQVVVVVVVDFKDWDADPVDDVLVVQQVPDPVHRTDMDGDDPPPPPPPDD